Protein AF-A0A7J6QNS1-F1 (afdb_monomer)

Solvent-accessible surface area (backbone atoms only — not comparable to full-atom values): 8646 Å² total; per-residue (Å²): 135,85,79,83,76,82,76,77,82,79,74,72,77,72,75,68,75,46,38,20,43,56,52,24,76,70,14,63,60,43,87,74,31,43,66,45,98,86,48,31,17,48,45,31,27,50,48,92,97,47,56,33,16,43,90,42,46,86,84,68,82,49,43,83,90,83,37,53,69,37,52,36,84,52,71,76,81,82,52,68,71,51,59,48,41,20,44,42,44,21,36,58,53,21,67,74,32,68,62,24,58,74,38,96,79,52,34,40,48,39,73,92,39,91,76,36,26,21,43,51,35,28,36,30,92,88,71,48,78,39,27,51,96,66,42,88,85,55,59,63,47,70,32,56,23,68,75,130

pLDDT: mean 73.84, std 16.98, range [36.94, 94.38]

Foldseek 3Di:
DDDPPPPPPPPPPPPVCFQLNVLLVQAAQRPGWDQDPVQFIAQWFDDPPHIYGPPRDPPPSRDPVPTDTHGRPDHDPPPCPQQVQLQVVQQVVLVVAPQQVPDPPHWGWPVVDVQIFIQQWFQDPVRDIHGPPRDPPRDHHTHGSDDD

Structure (mmCIF, N/CA/C/O backbone):
data_AF-A0A7J6QNS1-F1
#
_entry.id   AF-A0A7J6QNS1-F1
#
loop_
_atom_site.group_PDB
_atom_site.id
_atom_site.type_symbol
_atom_site.label_atom_id
_atom_site.label_alt_id
_atom_site.label_comp_id
_atom_site.label_asym_id
_atom_site.label_entity_id
_atom_site.label_seq_id
_atom_site.pdbx_PDB_ins_code
_atom_site.Cartn_x
_atom_site.Cartn_y
_atom_site.Cartn_z
_atom_site.occupancy
_atom_site.B_iso_or_equiv
_atom_site.auth_seq_id
_atom_site.auth_comp_id
_atom_site.auth_asym_id
_atom_site.auth_atom_id
_atom_site.pdbx_PDB_model_num
ATOM 1 N N . MET A 1 1 ? 8.627 -60.075 -26.656 1.00 36.94 1 MET A N 1
ATOM 2 C CA . MET A 1 1 ? 9.282 -58.859 -27.182 1.00 36.94 1 MET A CA 1
ATOM 3 C C . MET A 1 1 ? 8.921 -57.714 -26.258 1.00 36.94 1 MET A C 1
ATOM 5 O O . MET A 1 1 ? 7.759 -57.348 -26.180 1.00 36.94 1 MET A O 1
ATOM 9 N N . ILE A 1 2 ? 9.897 -57.271 -25.4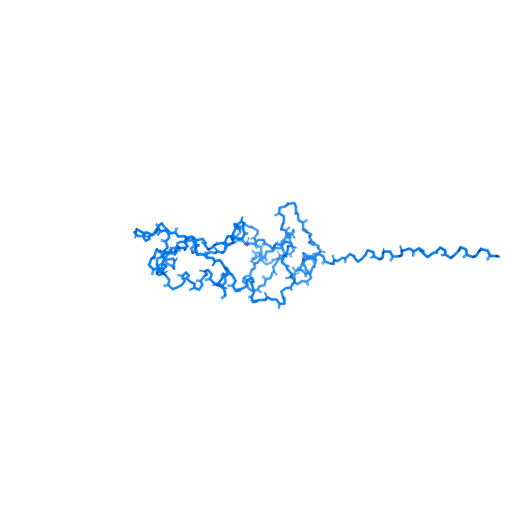70 1.00 42.84 2 ILE A N 1
ATOM 10 C CA . ILE A 1 2 ? 9.776 -56.186 -24.494 1.00 42.84 2 ILE A CA 1
ATOM 11 C C . ILE A 1 2 ? 9.974 -54.889 -25.278 1.00 42.84 2 ILE A C 1
ATOM 13 O O . ILE A 1 2 ? 11.096 -54.591 -25.678 1.00 42.84 2 ILE A O 1
ATOM 17 N N . HIS A 1 3 ? 8.900 -54.147 -25.541 1.00 37.28 3 HIS A N 1
ATOM 18 C CA . HIS A 1 3 ? 9.029 -52.769 -26.002 1.00 37.28 3 HIS A CA 1
ATOM 19 C C . HIS A 1 3 ? 9.011 -51.854 -24.782 1.00 37.28 3 HIS A C 1
ATOM 21 O O . HIS A 1 3 ? 7.963 -51.477 -24.268 1.00 37.28 3 HIS A O 1
ATOM 27 N N . LEU A 1 4 ? 10.221 -51.534 -24.321 1.00 49.19 4 LEU A N 1
ATOM 28 C CA . LEU A 1 4 ? 10.520 -50.334 -23.553 1.00 49.19 4 LEU A CA 1
ATOM 29 C C . LEU A 1 4 ? 10.097 -49.121 -24.390 1.00 49.19 4 LEU A C 1
ATOM 31 O O . LEU A 1 4 ? 10.844 -48.679 -25.260 1.00 49.19 4 LEU A O 1
ATOM 35 N N . VAL A 1 5 ? 8.900 -48.589 -24.151 1.00 49.72 5 VAL A N 1
ATOM 36 C CA . VAL A 1 5 ? 8.568 -47.233 -24.592 1.00 49.72 5 VAL A CA 1
ATOM 37 C C . VAL A 1 5 ? 8.882 -46.319 -23.421 1.00 49.72 5 VAL A C 1
ATOM 39 O O . VAL A 1 5 ? 8.094 -46.143 -22.496 1.00 49.72 5 VAL A O 1
ATOM 42 N N . SER A 1 6 ? 10.111 -45.817 -23.451 1.00 53.59 6 SER A N 1
ATOM 43 C CA . SER A 1 6 ? 10.585 -44.723 -22.618 1.00 53.59 6 SER A CA 1
ATOM 44 C C . SER A 1 6 ? 9.762 -43.483 -22.970 1.00 53.59 6 SER A C 1
ATOM 46 O O . SER A 1 6 ? 10.022 -42.829 -23.979 1.00 53.59 6 SER A O 1
ATOM 48 N N . VAL A 1 7 ? 8.716 -43.192 -22.196 1.00 53.81 7 VAL A N 1
ATOM 49 C CA . VAL A 1 7 ? 8.009 -41.914 -22.305 1.00 53.81 7 VAL A CA 1
ATOM 50 C C . VAL A 1 7 ? 8.729 -40.949 -21.382 1.00 53.81 7 VAL A C 1
ATOM 52 O O . VAL A 1 7 ? 8.493 -40.896 -20.178 1.00 53.81 7 VAL A O 1
ATOM 55 N N . VAL A 1 8 ? 9.685 -40.246 -21.981 1.00 50.38 8 VAL A N 1
ATOM 56 C CA . VAL A 1 8 ? 10.338 -39.064 -21.429 1.00 50.38 8 VAL A CA 1
ATOM 57 C C . VAL A 1 8 ? 9.244 -38.132 -20.916 1.00 50.38 8 VAL A C 1
ATOM 59 O O . VAL A 1 8 ? 8.424 -37.646 -21.695 1.00 50.38 8 VAL A O 1
ATOM 62 N N . ALA A 1 9 ? 9.212 -37.911 -19.603 1.00 49.00 9 ALA A N 1
ATOM 63 C CA . ALA A 1 9 ? 8.410 -36.860 -19.008 1.00 49.00 9 ALA A CA 1
ATOM 64 C C . ALA A 1 9 ? 8.948 -35.523 -19.532 1.00 49.00 9 ALA A C 1
ATOM 66 O O . ALA A 1 9 ? 9.938 -34.996 -19.026 1.00 49.00 9 ALA A O 1
ATOM 67 N N . TYR A 1 10 ? 8.325 -35.000 -20.588 1.00 44.53 10 TYR A N 1
ATOM 68 C CA . TYR A 1 10 ? 8.462 -33.606 -20.983 1.00 44.53 10 TYR A CA 1
ATOM 69 C C . TYR A 1 10 ? 7.780 -32.773 -19.897 1.00 44.53 10 TYR A C 1
ATOM 71 O O . TYR A 1 10 ? 6.616 -32.397 -20.009 1.00 44.53 10 TYR A O 1
ATOM 79 N N . LEU A 1 11 ? 8.506 -32.518 -18.810 1.00 45.34 11 LEU A N 1
ATOM 80 C CA . LEU A 1 11 ? 8.232 -31.362 -17.976 1.00 45.34 11 LEU A CA 1
ATOM 81 C C . LEU A 1 11 ? 8.584 -30.156 -18.844 1.00 45.34 11 LEU A C 1
ATOM 83 O O . LEU A 1 11 ? 9.734 -29.724 -18.898 1.00 45.34 11 LEU A O 1
ATOM 87 N N . ALA A 1 12 ? 7.602 -29.666 -19.601 1.00 44.59 12 ALA A N 1
ATOM 88 C CA . ALA A 1 12 ? 7.641 -28.296 -20.061 1.00 44.59 12 ALA A CA 1
ATOM 89 C C . ALA A 1 12 ? 7.766 -27.459 -18.787 1.00 44.59 12 ALA A C 1
ATOM 91 O O . ALA A 1 12 ? 6.836 -27.398 -17.985 1.00 44.59 12 ALA A O 1
ATOM 92 N N . ALA A 1 13 ? 8.953 -26.903 -18.556 1.00 41.41 13 ALA A N 1
ATOM 93 C CA . ALA A 1 13 ? 9.098 -25.780 -17.660 1.00 41.41 13 ALA A CA 1
ATOM 94 C C . ALA A 1 13 ? 8.262 -24.669 -18.292 1.00 41.41 13 ALA A C 1
ATOM 96 O O . ALA A 1 13 ? 8.722 -23.955 -19.181 1.00 41.41 13 ALA A O 1
ATOM 97 N N . PHE A 1 14 ? 6.989 -24.598 -17.911 1.00 43.47 14 PHE A N 1
ATOM 98 C CA . PHE A 1 14 ? 6.253 -23.361 -18.010 1.00 43.47 14 PHE A CA 1
ATOM 99 C C . PHE A 1 14 ? 7.062 -22.418 -17.128 1.00 43.47 14 PHE A C 1
ATOM 101 O O . PHE A 1 14 ? 7.047 -22.539 -15.905 1.00 43.47 14 PHE A O 1
ATOM 108 N N . ALA A 1 15 ? 7.890 -21.579 -17.747 1.00 43.94 15 ALA A N 1
ATOM 109 C CA . ALA A 1 15 ? 8.290 -20.348 -17.105 1.00 43.94 15 ALA A CA 1
ATOM 110 C C . ALA A 1 15 ? 6.964 -19.626 -16.882 1.00 43.94 15 ALA A C 1
ATOM 112 O O . ALA A 1 15 ? 6.419 -19.027 -17.808 1.00 43.94 15 ALA A O 1
ATOM 113 N N . GLU A 1 16 ? 6.350 -19.853 -15.722 1.00 49.31 16 GLU A N 1
ATOM 114 C CA . GLU A 1 16 ? 5.210 -19.065 -15.303 1.00 49.31 16 GLU A CA 1
ATOM 115 C C . GLU A 1 16 ? 5.746 -17.646 -15.308 1.00 49.31 16 GLU A C 1
ATOM 117 O O . GLU A 1 16 ? 6.685 -17.349 -14.568 1.00 49.31 16 GLU A O 1
ATOM 122 N N . ALA A 1 17 ? 5.265 -16.835 -16.256 1.00 55.59 17 ALA A N 1
ATOM 123 C CA . ALA A 1 17 ? 5.626 -15.433 -16.316 1.00 55.59 17 ALA A CA 1
ATOM 124 C C . ALA A 1 17 ? 5.402 -14.900 -14.907 1.00 55.59 17 ALA A C 1
ATOM 126 O O . ALA A 1 17 ? 4.288 -14.989 -14.377 1.00 55.59 17 ALA A O 1
ATOM 127 N N . THR A 1 18 ? 6.486 -14.485 -14.259 1.00 68.50 18 THR A N 1
ATOM 128 C CA . THR A 1 18 ? 6.389 -14.066 -12.870 1.00 68.50 18 THR A CA 1
ATOM 129 C C . THR A 1 18 ? 5.487 -12.834 -12.837 1.00 68.50 18 THR A C 1
ATOM 131 O O . THR A 1 18 ? 5.415 -12.106 -13.833 1.00 68.50 18 THR A O 1
ATOM 134 N N . PRO A 1 19 ? 4.775 -12.552 -11.737 1.00 74.94 19 PRO A N 1
ATOM 135 C CA . PRO A 1 19 ? 3.939 -11.354 -11.669 1.00 74.94 19 PRO A CA 1
ATOM 136 C C . PRO A 1 19 ? 4.701 -10.077 -12.059 1.00 74.94 19 PRO A C 1
ATOM 138 O O . PRO A 1 19 ? 4.155 -9.210 -12.735 1.00 74.94 19 PRO A O 1
ATOM 141 N N . CYS A 1 20 ? 6.004 -10.023 -11.774 1.00 85.94 20 CYS A N 1
ATOM 142 C CA . CYS A 1 20 ? 6.896 -8.950 -12.205 1.00 85.94 20 CYS A CA 1
ATOM 143 C C . CYS A 1 20 ? 7.076 -8.852 -13.730 1.00 85.94 20 CYS A C 1
ATOM 145 O O . CYS A 1 20 ? 7.064 -7.742 -14.259 1.00 85.94 20 CYS A O 1
ATOM 147 N N . ASP A 1 21 ? 7.185 -9.973 -14.450 1.00 86.12 21 ASP A N 1
ATOM 148 C CA . ASP A 1 21 ? 7.249 -9.976 -15.921 1.00 86.12 21 ASP A CA 1
ATOM 149 C C . ASP A 1 21 ? 5.959 -9.414 -16.529 1.00 86.12 21 ASP A C 1
ATOM 151 O O . ASP A 1 21 ? 5.991 -8.631 -17.482 1.00 86.12 21 ASP A O 1
ATOM 155 N N . TYR A 1 22 ? 4.811 -9.773 -15.947 1.00 83.50 22 TYR A N 1
ATOM 156 C CA . TYR A 1 22 ? 3.526 -9.231 -16.373 1.00 83.50 22 TYR A CA 1
ATOM 157 C C . TYR A 1 22 ? 3.462 -7.718 -16.162 1.00 83.50 22 TYR A C 1
ATOM 159 O O . TYR A 1 22 ? 3.144 -6.981 -17.094 1.00 83.50 22 TYR A O 1
ATOM 167 N N . TYR A 1 23 ? 3.785 -7.236 -14.963 1.00 83.38 23 TYR A N 1
ATOM 168 C CA . TYR A 1 23 ? 3.733 -5.806 -14.665 1.00 83.38 23 TYR A CA 1
ATOM 169 C C . TYR A 1 23 ? 4.745 -5.000 -15.482 1.00 83.38 23 TYR A C 1
ATOM 171 O O . TYR A 1 23 ? 4.433 -3.893 -15.913 1.00 83.38 23 TYR A O 1
ATOM 179 N N . CYS A 1 24 ? 5.905 -5.583 -15.786 1.00 88.12 24 CYS A N 1
ATOM 180 C CA . CYS A 1 24 ? 6.876 -4.993 -16.698 1.00 88.12 24 CYS A CA 1
ATOM 181 C C . CYS A 1 24 ? 6.282 -4.779 -18.095 1.00 88.12 24 CYS A C 1
ATOM 183 O O . CYS A 1 24 ? 6.446 -3.713 -18.671 1.00 88.12 24 CYS A O 1
ATOM 185 N N . SER A 1 25 ? 5.491 -5.726 -18.611 1.00 85.44 25 SER A N 1
ATOM 186 C CA . SER A 1 25 ? 4.830 -5.563 -19.917 1.00 85.44 25 SER A CA 1
ATOM 187 C C . SER A 1 25 ? 3.807 -4.418 -19.976 1.00 85.44 25 SER A C 1
ATOM 189 O O . SER A 1 25 ? 3.441 -3.982 -21.068 1.00 85.44 25 SER A O 1
ATOM 191 N N . LEU A 1 26 ? 3.340 -3.936 -18.817 1.00 82.50 26 LEU A N 1
ATOM 192 C CA . LEU A 1 26 ? 2.412 -2.810 -18.701 1.00 82.50 26 LEU A CA 1
ATOM 193 C C . LEU A 1 26 ? 3.118 -1.469 -18.486 1.00 82.50 26 LEU A C 1
ATOM 195 O O . LEU A 1 26 ? 2.527 -0.427 -18.764 1.00 82.50 26 LEU A O 1
ATOM 199 N N . ALA A 1 27 ? 4.343 -1.489 -17.964 1.00 84.56 27 ALA A N 1
ATOM 200 C CA . ALA A 1 27 ? 5.105 -0.292 -17.659 1.00 84.56 27 ALA A CA 1
ATOM 201 C C . ALA A 1 27 ? 5.888 0.174 -18.892 1.00 84.56 27 ALA A C 1
ATOM 203 O O . ALA A 1 27 ? 6.661 -0.578 -19.492 1.00 84.56 27 ALA A O 1
ATOM 204 N N . GLU A 1 28 ? 5.705 1.438 -19.268 1.00 83.38 28 GLU A N 1
ATOM 205 C CA . GLU A 1 28 ? 6.459 2.036 -20.367 1.00 83.38 28 GLU A CA 1
ATOM 206 C C . GLU A 1 28 ? 7.965 2.025 -20.057 1.00 83.38 28 GLU A C 1
ATOM 208 O O . GLU A 1 28 ? 8.387 2.313 -18.939 1.00 83.38 28 GLU A O 1
ATOM 213 N N . GLY A 1 29 ? 8.782 1.644 -21.043 1.00 85.12 29 GLY A N 1
ATOM 214 C CA . GLY A 1 29 ? 10.239 1.594 -20.893 1.00 85.12 29 GLY A CA 1
ATOM 215 C C . GLY A 1 29 ? 10.778 0.409 -20.082 1.00 85.12 29 GLY A C 1
ATOM 216 O O . GLY A 1 29 ? 11.988 0.337 -19.872 1.00 85.12 29 GLY A O 1
ATOM 217 N N . CYS A 1 30 ? 9.935 -0.532 -19.643 1.00 88.62 30 CYS A N 1
ATOM 218 C CA . CYS A 1 30 ? 10.409 -1.710 -18.920 1.00 88.62 30 CYS A CA 1
ATOM 219 C C . CYS A 1 30 ? 10.998 -2.774 -19.855 1.00 88.62 30 CYS A C 1
ATOM 221 O O . CYS A 1 30 ? 10.295 -3.376 -20.665 1.00 88.62 30 CYS A O 1
ATOM 223 N N . GLU A 1 31 ? 12.304 -3.028 -19.724 1.00 86.31 31 GLU A N 1
ATOM 224 C CA . GLU A 1 31 ? 13.000 -4.082 -20.476 1.00 86.31 31 GLU A CA 1
ATOM 225 C C . GLU A 1 31 ? 12.944 -5.436 -19.760 1.00 86.31 31 GLU A C 1
ATOM 227 O O . GLU A 1 31 ? 12.799 -6.481 -20.395 1.00 86.31 31 GLU A O 1
ATOM 232 N N . SER A 1 32 ? 13.080 -5.426 -18.431 1.00 88.12 32 SER A N 1
ATOM 233 C CA . SER A 1 32 ? 12.912 -6.613 -17.594 1.00 88.12 32 SER A CA 1
ATOM 234 C C . SER A 1 32 ? 12.644 -6.234 -16.139 1.00 88.12 32 SER A C 1
ATOM 236 O O . SER A 1 32 ? 13.224 -5.282 -15.607 1.00 88.12 32 SER A O 1
ATOM 238 N N . SER A 1 33 ? 11.809 -7.030 -15.476 1.00 88.81 33 SER A N 1
ATOM 239 C CA . SER A 1 33 ? 11.611 -6.986 -14.031 1.00 88.81 33 SER A CA 1
ATOM 240 C C . SER A 1 33 ? 11.558 -8.408 -13.493 1.00 88.81 33 SER A C 1
ATOM 242 O O . SER A 1 33 ? 11.147 -9.331 -14.183 1.00 88.81 33 SER A O 1
ATOM 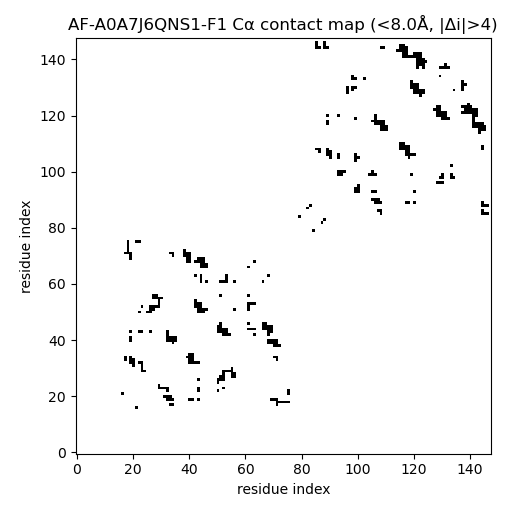244 N N . HIS A 1 34 ? 12.001 -8.596 -12.260 1.00 87.06 34 HIS A N 1
ATOM 245 C CA . HIS A 1 34 ? 12.014 -9.889 -11.592 1.00 87.06 34 HIS A CA 1
ATOM 246 C C . HIS A 1 34 ? 11.793 -9.683 -10.103 1.00 87.06 34 HIS A C 1
ATOM 248 O O . HIS A 1 34 ? 12.024 -8.595 -9.571 1.00 87.06 34 HIS A O 1
ATOM 254 N N . CYS A 1 35 ? 11.376 -10.744 -9.423 1.00 85.06 35 CYS A N 1
ATOM 255 C CA . CYS A 1 35 ? 11.260 -10.703 -7.981 1.00 85.06 35 CYS A CA 1
ATOM 256 C C . CYS A 1 35 ? 12.636 -10.680 -7.317 1.00 85.06 35 CYS A C 1
ATOM 258 O O . CYS A 1 35 ? 13.455 -11.565 -7.576 1.00 85.06 35 CYS A O 1
ATOM 260 N N . ASN A 1 36 ? 12.884 -9.702 -6.450 1.00 79.56 36 ASN A N 1
ATOM 261 C CA . ASN A 1 36 ? 14.103 -9.657 -5.651 1.00 79.56 36 ASN A CA 1
ATOM 262 C C . ASN A 1 36 ? 13.933 -10.358 -4.289 1.00 79.56 36 ASN A C 1
ATOM 264 O O . ASN A 1 36 ? 12.846 -10.791 -3.909 1.00 79.56 36 ASN A O 1
ATOM 268 N N . GLU A 1 37 ? 15.027 -10.446 -3.530 1.00 74.00 37 GLU A N 1
ATOM 269 C CA . GLU A 1 37 ? 15.065 -11.100 -2.211 1.00 74.00 37 GLU A CA 1
ATOM 270 C C . GLU A 1 37 ? 14.136 -10.450 -1.170 1.00 74.00 37 GLU A C 1
ATOM 272 O O . GLU A 1 37 ? 13.740 -11.106 -0.209 1.00 74.00 37 GLU A O 1
ATOM 277 N N . ASN A 1 38 ? 13.749 -9.185 -1.374 1.00 70.62 38 ASN A N 1
ATOM 278 C CA . ASN A 1 38 ? 12.814 -8.461 -0.511 1.00 70.62 38 ASN A CA 1
ATOM 279 C C . ASN A 1 38 ? 11.344 -8.709 -0.888 1.00 70.62 38 ASN A C 1
ATOM 281 O O . ASN A 1 38 ? 10.452 -8.111 -0.289 1.00 70.62 38 ASN A O 1
ATOM 285 N N . GLY A 1 39 ? 11.076 -9.563 -1.880 1.00 75.81 39 GLY A N 1
ATOM 286 C CA . GLY A 1 39 ? 9.721 -9.863 -2.332 1.00 75.81 39 GLY A CA 1
ATOM 287 C C . GLY A 1 39 ? 9.091 -8.752 -3.169 1.00 75.81 39 GLY A C 1
ATOM 288 O O . GLY A 1 39 ? 7.868 -8.734 -3.311 1.00 75.81 39 GLY A O 1
ATOM 289 N N . VAL A 1 40 ? 9.896 -7.851 -3.746 1.00 81.12 40 VAL A N 1
ATOM 290 C CA . VAL A 1 40 ? 9.412 -6.782 -4.632 1.00 81.12 40 VAL A CA 1
ATOM 291 C C . VAL A 1 40 ? 9.947 -6.932 -6.054 1.00 81.12 40 VAL A C 1
ATOM 293 O O . VAL A 1 40 ? 11.050 -7.438 -6.276 1.00 81.12 40 VAL A O 1
ATOM 296 N N . CYS A 1 41 ? 9.158 -6.492 -7.026 1.00 88.44 41 CYS A N 1
ATOM 297 C CA . CYS A 1 41 ? 9.526 -6.482 -8.427 1.00 88.44 41 CYS A CA 1
ATOM 298 C C . CYS A 1 41 ? 10.549 -5.381 -8.701 1.00 88.44 41 CYS A C 1
ATOM 300 O O . CYS A 1 41 ? 10.324 -4.206 -8.416 1.00 88.44 41 CYS A O 1
ATOM 302 N N . PHE A 1 42 ? 11.688 -5.772 -9.264 1.00 89.81 42 PHE A N 1
ATOM 303 C CA . PHE A 1 42 ? 12.776 -4.864 -9.598 1.00 89.81 42 PHE A CA 1
ATOM 304 C C . PHE A 1 42 ? 12.295 -3.708 -10.488 1.00 89.81 42 PHE A C 1
ATOM 306 O O . PHE A 1 42 ? 11.765 -3.941 -11.576 1.00 89.81 42 PHE A O 1
ATOM 313 N N . GLY A 1 43 ? 12.504 -2.475 -10.022 1.00 87.69 43 GLY A N 1
ATOM 314 C CA . GLY A 1 43 ? 12.258 -1.255 -10.786 1.00 87.69 43 GLY A CA 1
ATOM 315 C C . GLY A 1 43 ? 10.790 -0.888 -10.997 1.00 87.69 43 GLY A C 1
ATOM 316 O O . GLY A 1 43 ? 10.536 0.114 -11.645 1.00 87.69 43 GLY A O 1
ATOM 317 N N . LEU A 1 44 ? 9.821 -1.659 -10.491 1.00 87.88 44 LEU A N 1
ATOM 318 C CA . LEU A 1 44 ? 8.397 -1.389 -10.712 1.00 87.88 44 LEU A CA 1
ATOM 319 C C . LEU A 1 44 ? 7.755 -0.724 -9.501 1.00 87.88 44 LEU A C 1
ATOM 321 O O . LEU A 1 44 ? 7.833 -1.244 -8.385 1.00 87.88 44 LEU A O 1
ATOM 325 N N . TYR A 1 45 ? 7.052 0.377 -9.751 1.00 85.56 45 TYR A N 1
ATOM 326 C CA . TYR A 1 45 ? 6.424 1.190 -8.716 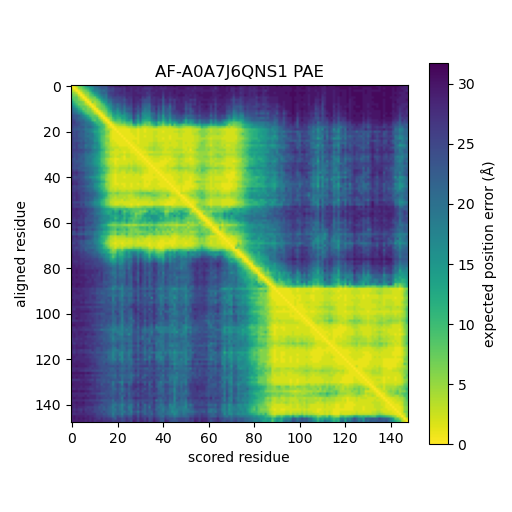1.00 85.56 45 TYR A CA 1
ATOM 327 C C . TYR A 1 45 ? 4.980 1.540 -9.062 1.00 85.56 45 TYR A C 1
ATOM 329 O O . TYR A 1 45 ? 4.621 1.730 -10.225 1.00 85.56 45 TYR A O 1
ATOM 337 N N . HIS A 1 46 ? 4.146 1.641 -8.033 1.00 81.44 46 HIS A N 1
ATOM 338 C CA . HIS A 1 46 ? 2.775 2.112 -8.145 1.00 81.44 46 HIS A CA 1
ATOM 339 C C . HIS A 1 46 ? 2.754 3.633 -8.291 1.00 81.44 46 HIS A C 1
ATOM 341 O O . HIS A 1 46 ? 3.195 4.349 -7.392 1.00 81.44 46 HIS A O 1
ATOM 347 N N . VAL A 1 47 ? 2.179 4.120 -9.391 1.00 76.75 47 VAL A N 1
ATOM 348 C CA . VAL A 1 47 ? 1.913 5.544 -9.623 1.00 76.75 47 VAL A CA 1
ATOM 349 C C . VAL A 1 47 ? 0.442 5.718 -9.980 1.00 76.75 47 VAL A C 1
ATOM 351 O O . VAL A 1 47 ? -0.032 5.232 -11.006 1.00 76.75 47 VAL A O 1
ATOM 354 N N . ASN A 1 48 ? -0.316 6.399 -9.120 1.00 72.88 48 ASN A N 1
ATOM 355 C CA 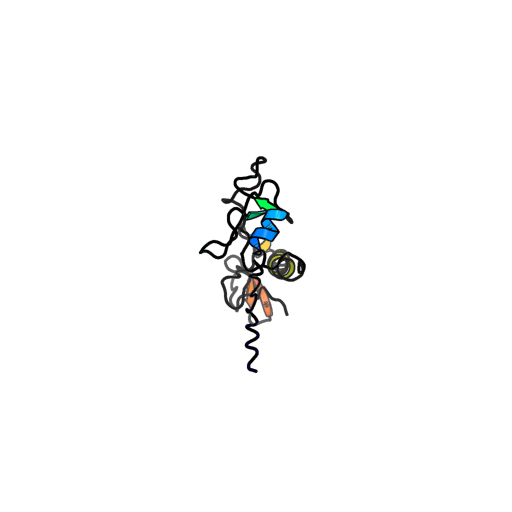. ASN A 1 48 ? -1.773 6.506 -9.248 1.00 72.88 48 ASN A CA 1
ATOM 356 C C . ASN A 1 48 ? -2.437 5.119 -9.427 1.00 72.88 48 ASN A C 1
ATOM 358 O O . ASN A 1 48 ? -2.276 4.238 -8.587 1.00 72.88 48 ASN A O 1
ATOM 362 N N . ALA A 1 49 ? -3.178 4.922 -10.523 1.00 69.25 49 ALA A N 1
ATOM 363 C CA . ALA A 1 49 ? -3.826 3.660 -10.890 1.00 69.25 49 ALA A CA 1
ATOM 364 C C . ALA A 1 49 ? -3.003 2.817 -11.886 1.00 69.25 49 ALA A C 1
ATOM 366 O O . ALA A 1 49 ? -3.522 1.862 -12.466 1.00 69.25 49 ALA A O 1
ATOM 367 N N . THR A 1 50 ? -1.745 3.184 -12.127 1.00 77.12 50 THR A N 1
ATOM 368 C CA . THR A 1 50 ? -0.851 2.542 -13.095 1.00 77.12 50 THR A CA 1
ATOM 369 C C . THR A 1 50 ? 0.454 2.107 -12.434 1.00 77.12 50 THR A C 1
ATOM 371 O O . THR A 1 50 ? 0.678 2.304 -11.238 1.00 77.12 50 THR A O 1
ATOM 374 N N . ILE A 1 51 ? 1.319 1.481 -13.226 1.00 83.44 51 ILE A N 1
ATOM 375 C CA . ILE A 1 51 ? 2.656 1.069 -12.814 1.00 83.44 51 ILE A CA 1
ATOM 376 C C . ILE A 1 51 ? 3.649 1.771 -13.724 1.00 83.44 51 ILE A C 1
ATOM 378 O O . ILE A 1 51 ? 3.413 1.889 -14.927 1.00 83.44 51 ILE A O 1
ATOM 382 N N . CYS A 1 52 ? 4.745 2.230 -13.145 1.00 87.06 52 CYS A N 1
ATOM 383 C CA . CYS A 1 52 ? 5.870 2.785 -13.877 1.00 87.06 52 CYS A CA 1
ATOM 384 C C . CYS A 1 52 ? 7.132 1.960 -13.613 1.00 87.06 52 CYS A C 1
ATOM 386 O O . CYS A 1 52 ? 7.168 1.152 -12.677 1.00 87.06 52 CYS A O 1
ATOM 388 N N . TYR A 1 53 ? 8.150 2.153 -14.453 1.00 88.81 53 TYR A N 1
ATOM 389 C CA . TYR A 1 53 ? 9.423 1.454 -14.345 1.00 88.81 53 TYR A CA 1
ATOM 390 C C . TYR A 1 53 ? 10.615 2.413 -14.267 1.00 88.81 53 TYR A C 1
ATOM 392 O O . TYR A 1 53 ? 10.884 3.162 -15.202 1.00 88.81 53 TYR A O 1
ATOM 400 N N . GLU A 1 54 ? 11.391 2.320 -13.194 1.00 83.31 54 GLU A N 1
ATOM 401 C CA . GLU A 1 54 ? 12.704 2.950 -13.054 1.00 83.31 54 GLU A CA 1
ATOM 402 C C . GLU A 1 54 ? 13.760 1.851 -13.277 1.00 83.31 54 GLU A C 1
ATOM 404 O O . GLU A 1 54 ? 13.720 0.844 -12.561 1.00 83.31 54 GLU A O 1
ATOM 409 N N . PRO A 1 55 ? 14.681 1.935 -14.264 1.00 69.19 55 PRO A N 1
ATOM 410 C CA . PRO A 1 55 ? 15.308 3.123 -14.878 1.00 69.19 55 PRO A CA 1
ATOM 411 C C . PRO A 1 55 ? 14.765 3.594 -16.247 1.00 69.19 55 PRO A C 1
ATOM 413 O O . PRO A 1 55 ? 15.390 4.447 -16.878 1.00 69.19 55 PRO A O 1
ATOM 416 N N . GLY A 1 56 ? 13.683 3.002 -16.761 1.00 61.50 56 GLY A N 1
ATOM 417 C CA . GLY A 1 56 ? 13.175 3.282 -18.115 1.00 61.50 56 GLY A CA 1
ATOM 418 C C . GLY A 1 56 ? 12.327 4.550 -18.248 1.00 61.50 56 GLY A C 1
ATOM 419 O O . GLY A 1 56 ? 12.128 5.032 -19.365 1.00 61.50 56 GLY A O 1
ATOM 420 N N . ASP A 1 57 ? 11.836 5.095 -17.134 1.00 63.31 57 ASP A N 1
ATOM 421 C CA . ASP A 1 57 ? 11.027 6.307 -17.134 1.00 63.31 57 ASP A CA 1
ATOM 422 C C . ASP A 1 57 ? 11.869 7.556 -17.429 1.00 63.31 57 ASP A C 1
ATOM 424 O O . ASP A 1 57 ? 12.715 7.987 -16.646 1.00 63.31 57 ASP A O 1
ATOM 428 N N . VAL A 1 58 ? 11.609 8.161 -18.585 1.00 57.62 58 VAL A N 1
ATOM 429 C CA . VAL A 1 58 ? 12.237 9.419 -19.014 1.00 57.62 58 VAL A CA 1
ATOM 430 C C . VAL A 1 58 ? 11.479 10.654 -18.524 1.00 57.62 58 VAL A C 1
ATOM 432 O O . VAL A 1 58 ? 11.974 11.769 -18.703 1.00 57.62 58 VAL A O 1
ATOM 435 N N . SER A 1 59 ? 10.277 10.479 -17.961 1.00 63.69 59 SER A N 1
ATOM 436 C CA . SER A 1 59 ? 9.445 11.587 -17.479 1.00 63.69 59 SER A CA 1
ATOM 437 C C . SER A 1 59 ? 9.901 12.117 -16.116 1.00 63.69 59 SER A C 1
ATOM 439 O O . SER A 1 59 ? 9.784 13.317 -15.868 1.00 63.69 59 SER A O 1
ATOM 441 N N . GLY A 1 60 ? 10.513 11.259 -15.291 1.00 63.47 60 GLY A N 1
ATOM 442 C CA . GLY A 1 60 ? 10.969 11.589 -13.940 1.00 63.47 60 GLY A CA 1
ATOM 443 C C . GLY A 1 60 ? 9.865 11.486 -12.887 1.00 63.47 60 GLY A C 1
ATOM 444 O O . GLY A 1 60 ? 10.110 11.811 -11.728 1.00 63.47 60 GLY A O 1
ATOM 445 N N . ASP A 1 61 ? 8.673 11.035 -13.285 1.00 70.50 61 ASP A N 1
ATOM 446 C CA . ASP A 1 61 ? 7.528 10.824 -12.400 1.00 70.50 61 ASP A CA 1
ATOM 447 C C . ASP A 1 61 ? 7.563 9.426 -11.757 1.00 70.50 61 ASP A C 1
ATOM 449 O O . ASP A 1 61 ? 6.839 9.170 -10.794 1.00 70.50 61 ASP A O 1
ATOM 453 N N . CYS A 1 62 ? 8.409 8.521 -12.264 1.00 73.62 62 CYS A N 1
ATOM 454 C CA . CYS A 1 62 ? 8.682 7.228 -11.653 1.00 73.62 62 CYS A CA 1
ATOM 455 C C . CYS A 1 62 ? 9.919 7.287 -10.753 1.00 73.62 62 CYS A C 1
ATOM 457 O O . CYS A 1 62 ? 11.040 7.054 -11.202 1.00 73.62 62 CYS A O 1
ATOM 459 N N . ASP A 1 63 ? 9.703 7.605 -9.478 1.00 70.81 63 ASP A N 1
ATOM 460 C CA . ASP A 1 63 ? 10.771 7.745 -8.491 1.00 70.81 63 ASP A CA 1
ATOM 461 C C . ASP A 1 63 ? 10.620 6.744 -7.338 1.00 70.81 63 ASP A C 1
ATOM 463 O O . ASP A 1 63 ? 9.682 6.794 -6.536 1.00 70.81 63 ASP A O 1
ATOM 467 N N . SER A 1 64 ? 11.605 5.861 -7.215 1.00 65.12 64 SER A N 1
ATOM 468 C CA . SER A 1 64 ? 11.722 4.868 -6.147 1.00 65.12 64 SER A CA 1
ATOM 469 C C . SER A 1 64 ? 11.785 5.439 -4.730 1.00 65.12 64 SER A C 1
ATOM 471 O O . SER A 1 64 ? 11.570 4.691 -3.772 1.00 65.12 64 SER A O 1
ATOM 473 N N . THR A 1 65 ? 12.080 6.733 -4.557 1.00 67.81 65 THR A N 1
ATOM 474 C CA . THR A 1 65 ? 12.157 7.358 -3.226 1.00 67.81 65 THR A CA 1
ATOM 475 C C . THR A 1 65 ? 10.808 7.833 -2.694 1.00 67.81 65 THR A C 1
ATOM 477 O O . THR A 1 65 ? 10.651 7.987 -1.480 1.00 67.81 65 THR A O 1
ATOM 480 N N . SER A 1 66 ? 9.832 8.031 -3.579 1.00 73.62 66 SER A N 1
ATOM 481 C CA . SER A 1 66 ? 8.502 8.545 -3.243 1.00 73.62 66 SER A CA 1
ATOM 482 C C . SER A 1 66 ? 7.367 7.570 -3.563 1.00 73.62 66 SER A C 1
ATOM 484 O O . SER A 1 66 ? 6.268 7.728 -3.027 1.00 73.62 66 SER A O 1
ATOM 486 N N . LEU A 1 67 ? 7.620 6.542 -4.380 1.00 75.25 67 LEU A N 1
ATOM 487 C CA . LEU A 1 67 ? 6.611 5.578 -4.812 1.00 75.25 67 LEU A CA 1
ATOM 488 C C . LEU A 1 67 ? 6.738 4.210 -4.130 1.00 75.25 67 LEU A C 1
ATOM 490 O O . LEU A 1 67 ? 7.816 3.753 -3.752 1.00 75.25 67 LEU A O 1
ATOM 494 N N . ASN A 1 68 ? 5.603 3.518 -4.016 1.00 79.00 68 ASN A N 1
ATOM 495 C CA . ASN A 1 68 ? 5.541 2.182 -3.426 1.00 79.00 68 ASN A CA 1
ATOM 496 C C . ASN A 1 68 ? 5.937 1.111 -4.456 1.00 79.00 68 ASN A C 1
ATOM 498 O O . ASN A 1 68 ? 5.380 1.115 -5.556 1.00 79.00 68 ASN A O 1
ATOM 502 N N . PRO A 1 69 ? 6.839 0.170 -4.128 1.00 82.19 69 PRO A N 1
ATOM 503 C CA . PRO A 1 69 ? 7.249 -0.883 -5.051 1.00 82.19 69 PRO A CA 1
ATOM 504 C C . PRO A 1 69 ? 6.150 -1.938 -5.250 1.00 82.19 69 PRO A C 1
ATOM 506 O O . PRO A 1 69 ? 5.374 -2.220 -4.336 1.00 82.19 69 PRO A O 1
ATOM 509 N N . VAL A 1 70 ? 6.115 -2.557 -6.430 1.00 82.38 70 VAL A N 1
ATOM 510 C CA . VAL A 1 70 ? 5.198 -3.666 -6.753 1.00 82.38 70 VAL A CA 1
ATOM 511 C C . VAL A 1 70 ? 5.669 -4.959 -6.075 1.00 82.38 70 VAL A C 1
ATOM 513 O O . VAL A 1 70 ? 6.852 -5.285 -6.129 1.00 82.38 70 VAL A O 1
ATOM 516 N N . ILE A 1 71 ? 4.770 -5.728 -5.454 1.00 83.50 71 ILE A N 1
ATOM 517 C CA . ILE A 1 71 ? 5.103 -6.976 -4.739 1.00 83.50 71 ILE A CA 1
ATOM 518 C C . ILE A 1 71 ? 5.002 -8.188 -5.677 1.00 83.50 71 ILE A C 1
ATOM 520 O O . ILE A 1 71 ? 4.081 -8.305 -6.482 1.00 83.50 71 ILE A O 1
ATOM 524 N N . CYS A 1 72 ? 5.924 -9.147 -5.556 1.00 77.75 72 CYS A N 1
ATOM 525 C CA . CYS A 1 72 ? 5.999 -10.299 -6.467 1.00 77.75 72 CYS A CA 1
ATOM 526 C C . CYS A 1 72 ? 4.845 -11.300 -6.359 1.00 77.75 72 CYS A C 1
ATOM 528 O O . CYS A 1 72 ? 4.705 -12.153 -7.228 1.00 77.75 72 CYS A O 1
ATOM 530 N N . GLY A 1 73 ? 4.103 -11.276 -5.250 1.00 62.81 73 GLY A N 1
ATOM 531 C CA . GLY A 1 73 ? 3.034 -12.230 -4.949 1.00 62.81 73 GLY A CA 1
ATOM 532 C C . GLY A 1 73 ? 1.652 -11.777 -5.408 1.00 62.81 73 GLY A C 1
ATOM 533 O O . GLY A 1 73 ? 0.706 -12.557 -5.305 1.00 62.81 73 GLY A O 1
ATOM 534 N N . ASP A 1 74 ? 1.531 -10.547 -5.911 1.00 54.03 74 ASP A N 1
ATOM 535 C CA . ASP A 1 74 ? 0.245 -10.007 -6.327 1.00 54.03 74 ASP A CA 1
ATOM 536 C C . ASP A 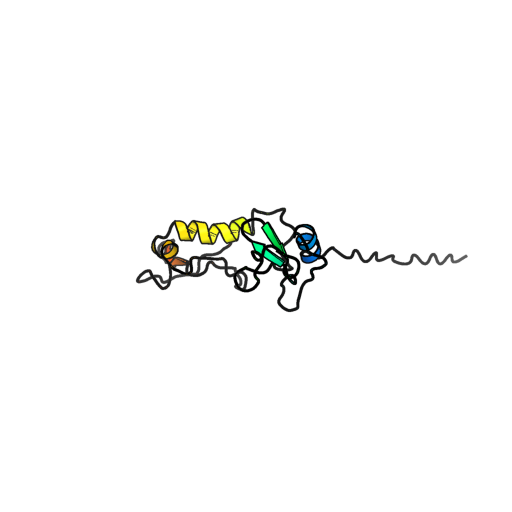1 74 ? -0.080 -10.466 -7.749 1.00 54.03 74 ASP A C 1
ATOM 538 O O . ASP A 1 74 ? 0.644 -10.107 -8.682 1.00 54.03 74 ASP A O 1
ATOM 542 N N . PRO A 1 75 ? -1.152 -11.255 -7.962 1.00 50.19 75 PRO A N 1
ATOM 543 C CA . PRO A 1 75 ? -1.526 -11.688 -9.298 1.00 50.19 75 PRO A CA 1
ATOM 544 C C . PRO A 1 75 ? -1.805 -10.478 -10.200 1.00 50.19 75 PRO A C 1
ATOM 546 O O . PRO A 1 75 ? -2.305 -9.461 -9.709 1.00 50.19 75 PRO A O 1
ATOM 549 N N . PRO A 1 76 ? -1.547 -10.595 -11.520 1.00 45.91 76 PRO A N 1
ATOM 550 C CA . PRO A 1 76 ? -1.884 -9.562 -12.487 1.00 45.91 76 PRO A CA 1
ATOM 551 C C . PRO A 1 76 ? -3.340 -9.160 -12.301 1.00 45.91 76 PRO A C 1
ATOM 553 O O . PRO A 1 76 ? -4.231 -10.010 -12.359 1.00 45.91 76 PRO A O 1
ATOM 556 N N . VAL A 1 77 ? -3.548 -7.876 -12.023 1.00 46.62 77 VAL A N 1
ATOM 557 C CA . VAL A 1 77 ? -4.802 -7.268 -11.572 1.00 46.62 77 VAL A CA 1
ATOM 558 C C . VAL A 1 77 ? -5.999 -7.706 -12.428 1.00 46.62 77 VAL A C 1
ATOM 560 O O . VAL A 1 77 ? -6.390 -7.066 -13.396 1.00 46.62 77 VAL A O 1
ATOM 563 N N . THR A 1 78 ? -6.604 -8.827 -12.054 1.00 38.94 78 THR A N 1
ATOM 564 C CA . THR A 1 78 ? -7.985 -9.200 -12.390 1.00 38.94 78 THR A CA 1
ATOM 565 C C . THR A 1 78 ? -8.870 -9.143 -11.148 1.00 38.94 78 THR A C 1
ATOM 567 O O . THR A 1 78 ? -10.089 -9.236 -11.246 1.00 38.94 78 THR A O 1
ATOM 570 N N . THR A 1 79 ? -8.276 -8.849 -9.991 1.00 39.59 79 THR A N 1
ATOM 571 C CA . THR A 1 79 ? -8.967 -8.440 -8.771 1.00 39.59 79 THR A CA 1
ATOM 572 C C . THR A 1 79 ? -8.403 -7.113 -8.266 1.00 39.59 79 THR A C 1
ATOM 574 O O . THR A 1 79 ? -7.837 -6.998 -7.181 1.00 39.59 79 THR A O 1
ATOM 577 N N . THR A 1 80 ? -8.730 -6.051 -9.003 1.00 41.00 80 THR A N 1
ATOM 578 C CA . THR A 1 80 ? -8.942 -4.695 -8.457 1.00 41.00 80 THR A CA 1
ATOM 579 C C . THR A 1 80 ? -9.905 -4.683 -7.255 1.00 41.00 80 THR A C 1
ATOM 581 O O . THR A 1 80 ? -10.104 -3.658 -6.634 1.00 41.00 80 THR A O 1
ATOM 584 N N . ALA A 1 81 ? -10.507 -5.812 -6.877 1.00 43.38 81 ALA A N 1
ATOM 585 C CA . ALA A 1 81 ? -11.390 -5.944 -5.727 1.00 43.38 81 ALA A CA 1
ATOM 586 C C . ALA A 1 81 ? -10.710 -6.463 -4.445 1.00 43.38 81 ALA A C 1
ATOM 588 O O . ALA A 1 81 ? -11.409 -6.726 -3.480 1.00 43.38 81 ALA A O 1
ATOM 589 N N . SER A 1 82 ? -9.387 -6.675 -4.394 1.00 38.75 82 SER A N 1
ATOM 590 C CA . SER A 1 82 ? -8.732 -7.101 -3.135 1.00 38.75 82 SER A CA 1
ATOM 591 C C . SER A 1 82 ? -7.544 -6.235 -2.754 1.00 38.75 82 SER A C 1
ATOM 593 O O . SER A 1 82 ? -7.432 -5.873 -1.592 1.00 38.75 82 SER A O 1
ATOM 595 N N . PHE A 1 83 ? -6.725 -5.795 -3.712 1.00 41.03 83 PHE A N 1
ATOM 596 C CA . PHE A 1 83 ? -5.688 -4.801 -3.422 1.00 41.03 83 PHE A CA 1
ATOM 597 C C . PHE A 1 83 ? -6.262 -3.386 -3.390 1.00 41.03 83 PHE A C 1
ATOM 599 O O . PHE A 1 83 ? -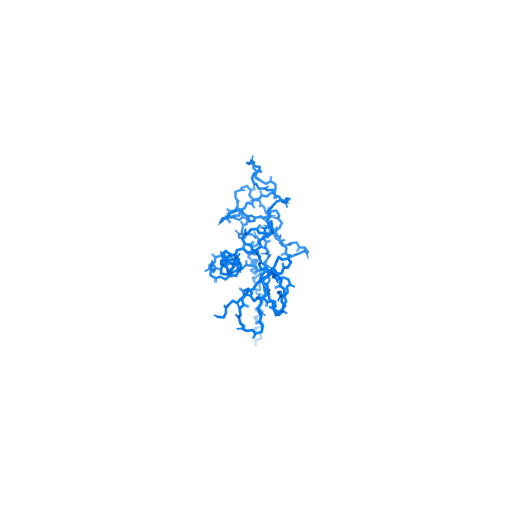6.039 -2.659 -2.428 1.00 41.03 83 PHE A O 1
ATOM 606 N N . THR A 1 84 ? -7.099 -3.024 -4.371 1.00 42.59 84 THR A N 1
ATOM 607 C CA . THR A 1 84 ? -7.859 -1.773 -4.285 1.00 42.59 84 THR A CA 1
ATOM 608 C C . THR A 1 84 ? -8.905 -1.862 -3.189 1.00 42.59 84 THR A C 1
ATOM 610 O O . THR A 1 84 ? -9.061 -0.870 -2.519 1.00 42.59 84 THR A O 1
ATOM 613 N N . SER A 1 85 ? -9.530 -3.011 -2.889 1.00 42.91 85 SER A N 1
ATOM 614 C CA . SER A 1 85 ? -10.409 -3.069 -1.708 1.00 42.91 85 SER A CA 1
ATOM 615 C C . SER A 1 85 ? -9.653 -2.969 -0.393 1.00 42.91 85 SER A C 1
ATOM 617 O O . SER A 1 85 ? -10.131 -2.254 0.464 1.00 42.91 85 SER A O 1
ATOM 619 N N . SER A 1 86 ? -8.496 -3.604 -0.181 1.00 47.56 86 SER A N 1
ATOM 620 C CA . SER A 1 86 ? -7.778 -3.475 1.102 1.00 47.56 86 SER A CA 1
ATOM 621 C C . SER A 1 86 ? -7.041 -2.140 1.259 1.00 47.56 86 SER A C 1
ATOM 623 O O . SER A 1 86 ? -6.912 -1.644 2.377 1.00 47.56 86 SER A O 1
ATO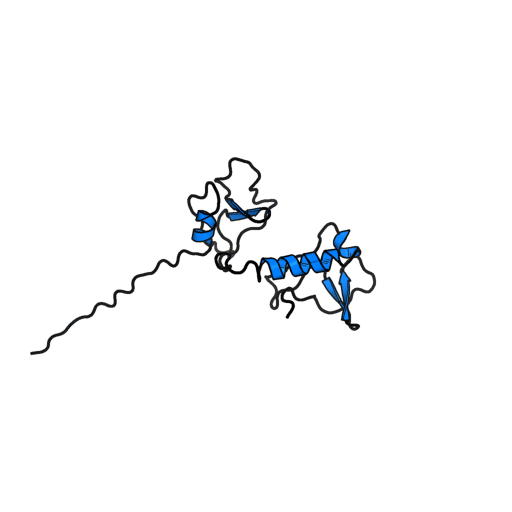M 625 N N . MET A 1 87 ? -6.586 -1.534 0.160 1.00 50.78 87 MET A N 1
ATOM 626 C CA . MET A 1 87 ? -5.954 -0.211 0.156 1.00 50.78 87 MET A CA 1
ATOM 627 C C . MET A 1 87 ? -6.991 0.922 0.127 1.00 50.78 87 MET A C 1
ATOM 629 O O . MET A 1 87 ? -6.795 1.913 0.824 1.00 50.78 87 MET A O 1
ATOM 633 N N . SER A 1 88 ? -8.120 0.754 -0.578 1.00 56.91 88 SER A N 1
ATOM 634 C CA . SER A 1 88 ? -9.270 1.659 -0.463 1.00 56.91 88 SER A CA 1
ATOM 635 C C . SER A 1 88 ? -9.887 1.532 0.914 1.00 56.91 88 SER A C 1
ATOM 637 O O . SER A 1 88 ? -10.118 2.550 1.520 1.00 56.91 88 SER A O 1
ATOM 639 N N . THR A 1 89 ? -10.029 0.342 1.503 1.00 73.56 89 THR A N 1
ATOM 640 C CA . THR A 1 89 ? -10.666 0.206 2.823 1.00 73.56 89 THR A CA 1
ATOM 641 C C . THR A 1 89 ? -9.971 1.043 3.898 1.00 73.56 89 THR A C 1
ATOM 643 O O . THR A 1 89 ? -10.645 1.763 4.626 1.00 73.56 89 THR A O 1
ATOM 646 N N . CYS A 1 90 ? -8.638 1.002 4.008 1.00 85.88 90 CYS A N 1
ATOM 647 C CA . CYS A 1 90 ? -7.953 1.814 5.018 1.00 85.88 90 CYS A CA 1
ATOM 648 C C . CYS A 1 90 ? -8.060 3.319 4.723 1.00 85.88 90 CYS A C 1
ATOM 650 O O . CYS A 1 90 ? -8.244 4.100 5.652 1.00 85.88 90 CYS A O 1
ATOM 652 N N . LEU A 1 91 ? -7.973 3.728 3.452 1.00 83.62 91 LEU A N 1
ATOM 653 C CA . LEU A 1 91 ? -8.108 5.132 3.048 1.00 83.62 91 LEU A CA 1
ATOM 654 C C . LEU A 1 91 ? -9.552 5.645 3.193 1.00 83.62 91 LEU A C 1
ATOM 656 O O . LEU A 1 91 ? -9.761 6.694 3.782 1.00 83.62 91 LEU A O 1
ATOM 660 N N . ASP A 1 92 ? -10.545 4.874 2.764 1.00 83.50 92 ASP A N 1
ATOM 661 C CA . ASP A 1 92 ? -11.981 5.152 2.864 1.00 83.50 92 ASP A CA 1
ATOM 662 C C . ASP A 1 92 ? -12.403 5.291 4.336 1.00 83.50 92 ASP A C 1
ATOM 664 O O . ASP A 1 92 ? -13.152 6.197 4.711 1.00 83.50 92 ASP A O 1
ATOM 668 N N . VAL A 1 93 ? -11.896 4.410 5.207 1.00 87.81 93 VAL A N 1
ATOM 669 C CA . VAL A 1 93 ? -12.132 4.508 6.652 1.00 87.81 93 VAL A CA 1
ATOM 670 C C . VAL A 1 93 ? -11.380 5.701 7.241 1.00 87.81 93 VAL A C 1
ATOM 672 O O . VAL A 1 93 ? -11.940 6.407 8.079 1.00 87.81 93 VAL A O 1
ATOM 675 N N . CYS A 1 94 ? -10.159 5.982 6.782 1.00 88.56 94 CYS A N 1
ATOM 676 C CA . CYS A 1 94 ? -9.414 7.177 7.177 1.00 88.56 94 CYS A CA 1
ATOM 677 C C . CYS A 1 94 ? -10.160 8.468 6.812 1.00 88.56 94 CYS A C 1
ATOM 679 O O . CYS A 1 94 ? -10.268 9.357 7.650 1.00 88.56 94 CYS A O 1
ATOM 681 N N . ASP A 1 95 ? -10.765 8.546 5.628 1.00 86.19 95 ASP A N 1
ATOM 682 C CA . ASP A 1 95 ? -11.559 9.698 5.188 1.00 86.19 95 ASP A CA 1
ATOM 683 C C . ASP A 1 95 ? -12.828 9.903 6.026 1.00 86.19 95 ASP A C 1
ATOM 685 O O . ASP A 1 95 ? -13.338 11.020 6.132 1.00 86.19 95 ASP A O 1
ATOM 689 N N . SER A 1 96 ? -13.329 8.841 6.664 1.00 86.44 96 SER A N 1
ATOM 690 C CA . SER A 1 96 ? -14.442 8.929 7.616 1.00 86.44 96 SER A CA 1
ATOM 691 C C . SER A 1 96 ? -14.026 9.419 9.013 1.00 86.44 96 SER A C 1
ATOM 693 O O . SER A 1 96 ? -14.884 9.794 9.817 1.00 86.44 96 SER A O 1
ATOM 695 N N . LEU A 1 97 ? -12.721 9.448 9.304 1.00 88.31 97 LEU A N 1
ATOM 696 C CA . LEU A 1 97 ? -12.137 9.870 10.574 1.00 88.31 97 LEU A CA 1
ATOM 697 C C . LEU A 1 97 ? -11.406 11.202 10.387 1.00 88.31 97 LEU A C 1
ATOM 699 O O . LEU A 1 97 ? -10.302 11.243 9.852 1.00 88.31 97 LEU A O 1
ATOM 703 N N . VAL A 1 98 ? -11.982 12.295 10.899 1.00 87.94 98 VAL A N 1
ATOM 704 C CA . VAL A 1 98 ? -11.388 13.647 10.794 1.00 87.94 98 VAL A CA 1
ATOM 705 C C . VAL A 1 98 ? -9.924 13.661 11.255 1.00 87.94 98 VAL A C 1
ATOM 707 O O . VAL A 1 98 ? -9.065 14.225 10.588 1.00 87.94 98 VAL A O 1
ATOM 710 N N . SER A 1 99 ? -9.624 12.966 12.353 1.00 86.62 99 SER A N 1
ATOM 711 C CA . SER A 1 99 ? -8.278 12.837 12.917 1.00 86.62 99 SER A CA 1
ATOM 712 C C . SER A 1 99 ? -7.283 12.105 12.012 1.00 86.62 99 SER A C 1
ATOM 714 O O . SER A 1 99 ? -6.095 12.421 12.039 1.00 86.62 99 SER A O 1
ATOM 716 N N . CYS A 1 100 ? -7.746 11.156 11.196 1.00 88.88 100 CYS A N 1
ATOM 717 C CA . CYS A 1 100 ? -6.914 10.452 10.225 1.00 88.88 100 CYS A CA 1
ATOM 718 C C . CYS A 1 100 ? -6.711 11.288 8.958 1.00 88.88 100 CYS A C 1
ATOM 720 O O . CYS A 1 100 ? -5.575 11.433 8.502 1.00 88.88 100 CYS A O 1
ATOM 722 N N . GLN A 1 101 ? -7.787 11.888 8.440 1.00 85.69 101 GLN A N 1
ATOM 723 C CA . GLN A 1 101 ? -7.770 12.750 7.256 1.00 85.69 101 GLN A CA 1
ATOM 724 C C . GLN A 1 101 ? -6.854 13.969 7.427 1.00 85.69 101 GLN A C 1
ATOM 726 O O . GLN A 1 101 ? -6.133 14.337 6.503 1.00 85.69 101 GLN A O 1
ATOM 731 N N . GLU A 1 102 ? -6.861 14.593 8.607 1.00 83.81 102 GLU A N 1
ATOM 732 C CA . GLU A 1 102 ? -5.987 15.733 8.909 1.00 83.81 102 GLU A CA 1
ATOM 733 C C . GLU A 1 102 ? -4.565 15.311 9.314 1.00 83.81 102 GLU A C 1
ATOM 735 O O . GLU A 1 102 ? -3.686 16.160 9.495 1.00 83.81 102 GLU A O 1
ATOM 740 N N . SER A 1 10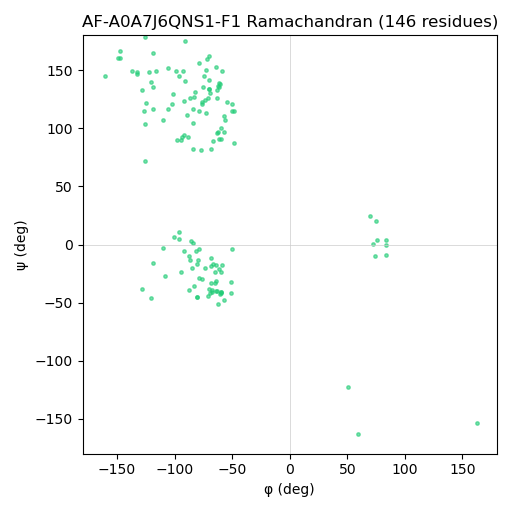3 ? -4.305 14.008 9.453 1.00 81.19 103 SER A N 1
ATOM 741 C CA . SER A 1 103 ? -2.972 13.518 9.778 1.00 81.19 103 SER A CA 1
ATOM 742 C C . SER A 1 103 ? -2.044 13.605 8.566 1.00 81.19 103 SER A C 1
ATOM 744 O O . SER A 1 103 ? -2.423 13.345 7.428 1.00 81.19 103 SER A O 1
ATOM 746 N N . SER A 1 104 ? -0.770 13.899 8.813 1.00 73.75 104 SER A N 1
ATOM 747 C CA . SER A 1 104 ? 0.252 13.933 7.760 1.00 73.75 104 SER A CA 1
ATOM 748 C C . SER A 1 104 ? 0.586 12.557 7.175 1.00 73.75 104 SER A C 1
ATOM 750 O O . SER A 1 104 ? 1.308 12.479 6.186 1.00 73.75 104 SER A O 1
ATOM 752 N N . THR A 1 105 ? 0.129 11.479 7.818 1.00 74.06 105 THR A N 1
ATOM 753 C CA . THR A 1 105 ? 0.521 10.099 7.489 1.00 74.06 105 THR A CA 1
ATOM 754 C C . THR A 1 105 ? -0.607 9.320 6.811 1.00 74.06 105 THR A C 1
ATOM 756 O O . THR A 1 105 ? -0.324 8.412 6.033 1.00 74.06 105 THR A O 1
ATOM 759 N N . GLY A 1 106 ? -1.870 9.681 7.070 1.00 85.56 106 GLY A N 1
ATOM 760 C CA . GLY A 1 106 ? -3.040 8.938 6.602 1.00 85.56 106 GLY A CA 1
ATOM 761 C C . GLY A 1 106 ? -3.063 7.494 7.111 1.00 85.56 106 GLY A C 1
ATOM 762 O O . GLY A 1 106 ? -2.346 7.126 8.041 1.00 85.56 106 GLY A O 1
ATOM 763 N N . SER A 1 107 ? -3.869 6.646 6.474 1.00 85.00 107 SER A N 1
ATOM 764 C CA . SER A 1 107 ? -3.877 5.209 6.749 1.00 85.00 107 SER A CA 1
ATOM 765 C C . SER A 1 107 ? -3.586 4.401 5.493 1.00 85.00 107 SER A C 1
ATOM 767 O O . SER A 1 107 ? -3.942 4.778 4.381 1.00 85.00 107 SER A O 1
ATOM 769 N N . TYR A 1 108 ? -2.944 3.257 5.685 1.00 79.69 108 TYR A N 1
ATOM 770 C CA . TYR A 1 108 ? -2.647 2.288 4.640 1.00 79.69 108 TYR A CA 1
ATOM 771 C C . TYR A 1 108 ? -2.634 0.884 5.241 1.00 79.69 108 TYR A C 1
ATOM 773 O O . TYR A 1 108 ? -2.475 0.707 6.453 1.00 79.69 108 TYR A O 1
ATOM 781 N N . CYS A 1 109 ? -2.784 -0.133 4.396 1.00 85.62 109 CYS A N 1
ATOM 782 C CA . CYS A 1 109 ? -2.754 -1.510 4.858 1.00 85.62 109 CYS A CA 1
ATOM 783 C C . CYS A 1 109 ? -1.325 -1.984 5.159 1.00 85.62 109 CYS A C 1
ATOM 785 O O . CYS A 1 109 ? -0.467 -2.011 4.277 1.00 85.62 109 CYS A O 1
ATOM 787 N N . LYS A 1 110 ? -1.075 -2.436 6.391 1.00 79.62 110 LYS A N 1
ATOM 788 C CA . LYS A 1 110 ? 0.177 -3.085 6.801 1.00 79.62 110 LYS A CA 1
ATOM 789 C C . LYS A 1 110 ? 0.121 -4.566 6.439 1.00 79.62 110 LYS A C 1
ATOM 791 O O . LYS A 1 110 ? -0.177 -5.415 7.279 1.00 79.62 110 LYS A O 1
ATOM 796 N N . THR A 1 111 ? 0.424 -4.876 5.185 1.00 76.00 111 THR A N 1
ATOM 797 C CA . THR A 1 111 ? 0.394 -6.245 4.633 1.00 76.00 111 THR A CA 1
ATOM 798 C C . THR A 1 111 ? 1.443 -7.184 5.233 1.00 76.00 111 THR A C 1
ATOM 800 O O . THR A 1 111 ? 1.301 -8.398 5.151 1.00 76.00 111 THR A O 1
ATOM 803 N N . TRP A 1 112 ? 2.468 -6.641 5.891 1.00 69.69 112 TRP A N 1
ATOM 804 C CA . TRP A 1 112 ? 3.483 -7.407 6.622 1.00 69.69 112 TRP A CA 1
ATOM 805 C C . TRP A 1 112 ? 3.023 -7.904 8.003 1.00 69.69 112 TRP A C 1
ATOM 807 O O . TRP A 1 112 ? 3.774 -8.600 8.686 1.00 69.69 112 TRP A O 1
ATOM 817 N N . MET A 1 113 ? 1.815 -7.537 8.441 1.00 73.56 113 MET A N 1
ATOM 818 C CA . MET A 1 113 ? 1.170 -8.090 9.634 1.00 73.56 113 MET A CA 1
ATOM 819 C C . MET A 1 113 ? 0.289 -9.284 9.242 1.00 73.56 113 MET A C 1
ATOM 821 O O . MET A 1 113 ? -0.260 -9.319 8.144 1.00 73.56 113 MET A O 1
ATOM 825 N N . SER A 1 114 ? 0.138 -10.262 10.141 1.00 75.81 114 SER A N 1
ATOM 826 C CA . SER A 1 114 ? -0.737 -11.423 9.933 1.00 75.81 114 SER A CA 1
ATOM 827 C C . SER A 1 114 ? -1.720 -11.555 11.108 1.00 75.81 114 SER A C 1
ATOM 829 O O . SER A 1 114 ? -1.292 -11.974 12.188 1.00 75.81 114 SER A O 1
ATOM 831 N N . PRO A 1 115 ? -3.006 -11.175 10.941 1.00 79.56 115 PRO A N 1
ATOM 832 C CA . PRO A 1 115 ? -3.626 -10.665 9.710 1.00 79.56 115 PRO A CA 1
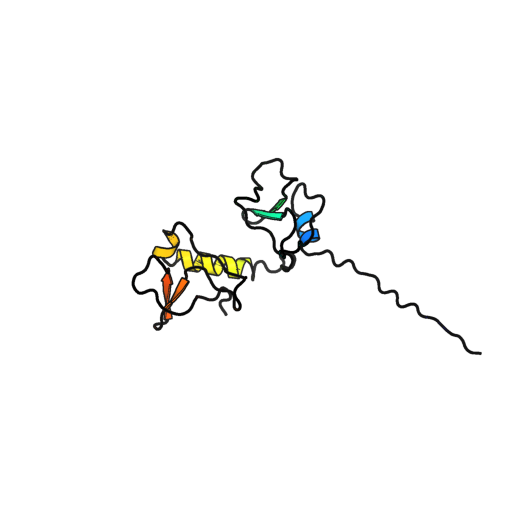ATOM 833 C C . PRO A 1 115 ? -3.175 -9.229 9.344 1.00 79.56 115 PRO A C 1
ATOM 835 O O . PRO A 1 115 ? -2.698 -8.502 10.220 1.00 79.56 115 PRO A O 1
ATOM 838 N N . PRO A 1 116 ? -3.316 -8.801 8.072 1.00 80.12 116 PRO A N 1
ATOM 839 C CA . PRO A 1 116 ? -3.042 -7.425 7.655 1.00 80.12 116 PRO A CA 1
ATOM 840 C C . PRO A 1 116 ? -3.963 -6.413 8.344 1.00 80.12 116 PRO A C 1
ATOM 842 O O . PRO A 1 116 ? -5.175 -6.623 8.410 1.00 80.12 116 PRO A O 1
ATOM 845 N N . VAL A 1 117 ? -3.407 -5.291 8.811 1.00 88.50 117 VAL A N 1
ATOM 846 C CA . VAL A 1 117 ? -4.154 -4.260 9.565 1.00 88.50 117 VAL A CA 1
ATOM 847 C C . VAL A 1 117 ? -3.877 -2.845 9.059 1.00 88.50 117 VAL A C 1
ATOM 849 O O . VAL A 1 117 ? -2.771 -2.553 8.604 1.00 88.50 117 VAL A O 1
ATOM 852 N N . CYS A 1 118 ? -4.857 -1.951 9.149 1.00 90.62 118 CYS A N 1
ATOM 853 C CA . CYS A 1 118 ? -4.719 -0.550 8.776 1.00 90.62 118 CYS A CA 1
ATOM 854 C C . CYS A 1 118 ? -3.828 0.201 9.770 1.00 90.62 118 CYS A C 1
ATOM 856 O O . CYS A 1 118 ? -3.973 0.092 10.989 1.00 90.62 118 CYS A O 1
ATOM 858 N N . PHE A 1 119 ? -2.890 0.985 9.247 1.00 89.56 119 PHE A N 1
ATOM 859 C CA . PHE A 1 119 ? -2.029 1.842 10.049 1.00 89.56 119 PHE A CA 1
ATOM 860 C C . PHE A 1 119 ? -2.859 2.902 10.791 1.00 89.56 119 PHE A C 1
ATOM 862 O O . PHE A 1 119 ? -3.634 3.631 10.174 1.00 89.56 119 PHE A O 1
ATOM 869 N N . GLY A 1 120 ? -2.699 2.971 12.113 1.00 90.75 120 GLY A N 1
ATOM 870 C CA . GLY A 1 120 ? -3.292 4.000 12.968 1.00 90.75 120 GLY A CA 1
ATOM 871 C C . GLY A 1 120 ? -4.796 3.878 13.232 1.00 90.75 120 GLY A C 1
ATOM 872 O O . GLY A 1 120 ? -5.288 4.580 14.100 1.00 90.75 120 GLY A O 1
ATOM 873 N N . ILE A 1 121 ? -5.546 3.000 12.559 1.00 93.12 121 ILE A N 1
ATOM 874 C CA . ILE A 1 121 ? -6.992 2.849 12.797 1.00 93.12 121 ILE A CA 1
ATOM 875 C C . ILE A 1 121 ? -7.231 1.771 13.855 1.00 93.12 121 ILE A C 1
ATOM 877 O O . ILE A 1 121 ? -6.830 0.617 13.682 1.00 93.12 121 ILE A O 1
ATOM 881 N N . ILE A 1 122 ? -7.924 2.142 14.929 1.00 94.38 122 ILE A N 1
ATOM 882 C CA . ILE A 1 122 ? -8.208 1.281 16.078 1.00 94.38 122 ILE A CA 1
ATOM 883 C C . ILE A 1 122 ? -9.716 1.091 16.239 1.00 94.38 122 ILE A C 1
ATOM 885 O O . ILE A 1 122 ? -10.480 2.056 16.190 1.00 94.38 122 ILE A O 1
ATOM 889 N N . VAL A 1 123 ? -10.132 -0.150 16.490 1.00 93.62 123 VAL A N 1
ATOM 890 C CA . VAL A 1 123 ? -11.485 -0.526 16.909 1.00 93.62 123 VAL A CA 1
ATOM 891 C C . VAL A 1 123 ? -11.558 -0.482 18.428 1.00 93.62 123 VAL A C 1
ATOM 893 O O . VAL A 1 123 ? -10.947 -1.304 19.117 1.00 93.62 123 VAL A O 1
ATOM 896 N N . LYS A 1 124 ? -12.312 0.474 18.966 1.00 92.31 124 LYS A N 1
ATOM 897 C CA . LYS A 1 124 ? -12.569 0.588 20.403 1.00 92.31 124 LYS A CA 1
ATOM 898 C C . LYS A 1 124 ? -13.479 -0.546 20.899 1.00 92.31 124 LYS A C 1
ATOM 900 O O . LYS A 1 124 ? -14.211 -1.147 20.112 1.00 92.31 124 LYS A O 1
ATOM 905 N N . PRO A 1 125 ? -13.527 -0.804 22.221 1.00 92.12 125 PRO A N 1
ATOM 906 C CA . PRO A 1 125 ? -14.404 -1.829 22.798 1.00 92.12 125 PRO A CA 1
ATOM 907 C C . PRO A 1 125 ? -15.904 -1.624 22.541 1.00 92.12 125 PRO A C 1
ATOM 909 O O . PRO A 1 125 ? -16.672 -2.579 22.609 1.00 92.12 125 PRO A O 1
ATOM 912 N N . ASP A 1 126 ? -16.333 -0.387 22.277 1.00 89.94 126 ASP A N 1
ATOM 913 C CA . ASP A 1 126 ? -17.716 -0.044 21.923 1.00 89.94 126 ASP A CA 1
ATOM 914 C C . ASP A 1 126 ? -18.024 -0.230 20.423 1.00 89.94 126 ASP A C 1
ATOM 916 O O . ASP A 1 126 ? -19.149 0.021 19.990 1.00 89.94 126 ASP A O 1
ATOM 920 N N . GLY A 1 127 ? -17.041 -0.685 19.638 1.00 86.19 127 GLY A N 1
ATOM 921 C CA . GLY A 1 127 ? -17.135 -0.895 18.195 1.00 86.19 127 GLY A CA 1
ATOM 922 C C . GLY A 1 127 ? -16.902 0.363 17.360 1.00 86.19 127 GLY A C 1
ATOM 923 O O . GLY A 1 127 ? -16.954 0.286 16.133 1.00 86.19 127 GLY A O 1
ATOM 924 N N . THR A 1 128 ? -16.647 1.517 17.982 1.00 91.06 128 THR A N 1
ATOM 925 C CA . THR A 1 128 ? -16.312 2.745 17.251 1.00 91.06 128 THR A CA 1
ATOM 926 C C . THR A 1 128 ? -14.856 2.745 16.797 1.00 91.06 128 THR A C 1
ATOM 928 O O . THR A 1 128 ? -14.004 2.072 17.377 1.00 91.06 128 THR A O 1
ATOM 931 N N . LEU A 1 129 ? -14.569 3.511 15.745 1.00 92.50 129 LEU A N 1
ATOM 932 C CA . LEU A 1 129 ? -13.221 3.666 15.213 1.00 92.50 129 LEU A CA 1
ATOM 933 C C . LEU A 1 129 ? -12.581 4.961 15.718 1.00 92.50 129 LEU A C 1
ATOM 935 O O . LEU A 1 129 ? -13.269 5.951 15.971 1.00 92.50 129 LEU A O 1
ATOM 939 N N . CYS A 1 130 ? -11.262 4.954 15.860 1.00 93.50 130 CYS A N 1
ATOM 940 C CA . CYS A 1 130 ? -10.462 6.147 16.120 1.00 93.50 130 CYS A CA 1
ATOM 941 C C . CYS A 1 130 ? -9.081 6.034 15.482 1.00 93.50 130 CYS A C 1
ATOM 943 O O . CYS A 1 130 ? -8.662 4.943 15.084 1.00 93.50 130 CYS A O 1
ATOM 945 N N . TYR A 1 131 ? -8.385 7.165 15.415 1.00 93.69 131 TYR A N 1
ATOM 946 C CA . TYR A 1 131 ? -7.039 7.259 14.880 1.00 93.69 131 TYR A CA 1
ATOM 947 C C . TYR A 1 131 ? -5.992 7.444 15.991 1.00 93.69 131 TYR A C 1
ATOM 949 O O . TYR A 1 131 ? -5.991 8.430 16.738 1.00 93.69 131 TYR A O 1
ATOM 957 N N . GLU A 1 132 ? -5.099 6.465 16.116 1.00 88.94 132 GLU A N 1
ATOM 958 C CA . GLU A 1 132 ? -4.023 6.415 17.101 1.00 88.94 132 GLU A CA 1
ATOM 959 C C . GLU A 1 132 ? -3.057 7.598 16.929 1.00 88.94 132 GLU A C 1
ATOM 961 O O . GLU A 1 132 ? -2.697 7.991 15.822 1.00 88.94 132 GLU A O 1
ATOM 966 N N . GLY A 1 133 ? -2.615 8.178 18.049 1.00 79.00 133 GLY A N 1
ATOM 967 C CA . GLY A 1 133 ? -1.652 9.285 18.061 1.00 79.00 133 GLY A CA 1
ATOM 968 C C . GLY A 1 133 ? -2.259 10.675 17.850 1.00 79.00 133 GLY A C 1
ATOM 969 O O . GLY A 1 133 ? -1.557 11.664 18.064 1.00 79.00 133 GLY A O 1
ATOM 970 N N . VAL A 1 134 ? -3.548 10.761 17.503 1.00 80.00 134 VAL A N 1
ATOM 971 C CA . VAL A 1 134 ? -4.301 12.024 17.409 1.00 80.00 134 VAL A CA 1
ATOM 972 C C . VAL A 1 134 ? -5.497 12.020 18.362 1.00 80.00 134 VAL A C 1
ATOM 974 O O . VAL A 1 134 ? -5.678 12.976 19.114 1.00 80.00 134 VAL A O 1
ATOM 977 N N . ASP A 1 135 ? -6.276 10.935 18.389 1.00 82.25 135 ASP A N 1
ATOM 978 C CA . ASP A 1 135 ? -7.471 10.848 19.230 1.00 82.25 135 ASP A CA 1
ATOM 979 C C . ASP A 1 135 ? -7.137 10.444 20.676 1.00 82.25 135 ASP A C 1
ATOM 981 O O . ASP A 1 135 ? -6.527 9.399 20.936 1.00 82.25 135 ASP A O 1
ATOM 985 N N . GLU A 1 136 ? -7.596 11.236 21.653 1.00 82.81 136 GLU A N 1
ATOM 986 C CA . GLU A 1 136 ? -7.466 10.881 23.069 1.00 82.81 136 GLU A CA 1
ATOM 987 C C . GLU A 1 136 ? -8.254 9.601 23.396 1.00 82.81 136 GLU A C 1
ATOM 989 O O . GLU A 1 136 ? -9.421 9.434 23.035 1.00 82.81 136 GLU A O 1
ATOM 994 N N . GLY A 1 137 ? -7.611 8.679 24.118 1.00 84.69 137 GLY A N 1
ATOM 995 C CA . GLY A 1 137 ? -8.236 7.417 24.521 1.00 84.69 137 GLY A CA 1
ATOM 996 C C . GLY A 1 137 ? -8.476 6.440 23.366 1.00 84.69 137 GLY A C 1
ATOM 997 O O . GLY A 1 137 ? -9.366 5.593 23.462 1.00 84.69 137 GLY A O 1
ATOM 998 N N . CYS A 1 138 ? -7.711 6.544 22.277 1.00 90.56 138 CYS A N 1
ATOM 999 C CA . CYS A 1 138 ? -7.776 5.605 21.164 1.00 90.56 138 CYS A CA 1
ATOM 1000 C C . CYS A 1 138 ? -7.063 4.282 21.493 1.00 90.56 138 CYS A C 1
ATOM 1002 O O . CYS A 1 138 ? -5.899 4.084 21.161 1.00 90.56 138 CYS A O 1
ATOM 1004 N N . VAL A 1 139 ? -7.755 3.398 22.221 1.00 92.38 139 VAL A N 1
ATOM 1005 C CA . VAL A 1 139 ? -7.231 2.104 22.690 1.00 92.38 139 VAL A CA 1
ATOM 1006 C C . VAL A 1 139 ? -8.188 0.985 22.299 1.00 92.38 139 VAL A C 1
ATOM 1008 O O . VAL A 1 139 ? -9.394 1.083 22.536 1.00 92.38 139 VAL A O 1
ATOM 1011 N N . GLY A 1 140 ? -7.644 -0.090 21.738 1.00 92.38 140 GLY A N 1
ATOM 1012 C CA . GLY A 1 140 ? -8.411 -1.220 21.233 1.00 92.38 140 GLY A CA 1
ATOM 1013 C C . GLY A 1 140 ? -7.582 -2.082 20.287 1.00 92.38 140 GLY A C 1
ATOM 1014 O O . GLY A 1 140 ? -6.355 -2.097 20.382 1.00 92.38 140 GLY A O 1
ATOM 1015 N N . GLU A 1 141 ? -8.255 -2.779 19.377 1.00 93.56 141 GLU A N 1
ATOM 1016 C CA . GLU A 1 141 ? -7.610 -3.674 18.411 1.00 93.56 141 GLU A CA 1
ATOM 1017 C C . GLU A 1 141 ? -7.375 -2.968 17.065 1.00 93.56 141 GLU A C 1
ATOM 1019 O O . GLU A 1 141 ? -8.211 -2.159 16.654 1.00 93.56 141 GLU A O 1
ATOM 1024 N N . PRO A 1 142 ? -6.278 -3.259 16.343 1.00 91.81 142 PRO A N 1
ATOM 1025 C CA . PRO A 1 142 ? -6.056 -2.704 15.011 1.00 91.81 142 PRO A CA 1
ATOM 1026 C C . PRO A 1 142 ? -7.158 -3.112 14.026 1.00 91.81 142 PRO A C 1
ATOM 1028 O O . PRO A 1 142 ? -7.572 -4.272 13.982 1.00 91.81 142 PRO A O 1
ATOM 1031 N N . TYR A 1 143 ? -7.605 -2.170 13.198 1.00 90.38 143 TYR A N 1
ATOM 1032 C CA . TYR A 1 143 ? -8.608 -2.441 12.171 1.00 90.38 143 TYR A CA 1
ATOM 1033 C C . TYR A 1 143 ? -8.037 -3.320 11.053 1.00 90.38 143 TYR A C 1
ATOM 1035 O O . TYR A 1 143 ? -6.940 -3.063 10.561 1.00 90.38 143 TYR A O 1
ATOM 1043 N N . SER A 1 144 ? -8.763 -4.358 10.640 1.00 88.94 144 SER A N 1
ATOM 1044 C CA . SER A 1 144 ? -8.331 -5.272 9.575 1.00 88.94 144 SER A CA 1
ATOM 1045 C C . SER A 1 144 ? -8.362 -4.586 8.208 1.00 88.94 144 SER A C 1
ATOM 1047 O O . SER A 1 144 ? -9.298 -3.855 7.897 1.00 88.94 144 SER A O 1
ATOM 1049 N N . CYS A 1 145 ? -7.380 -4.870 7.347 1.00 82.50 145 CYS A N 1
ATOM 1050 C CA . CYS A 1 145 ? -7.465 -4.449 5.941 1.00 82.50 145 CYS A CA 1
ATOM 1051 C C . CYS A 1 145 ? -8.467 -5.275 5.129 1.00 82.50 145 CYS A C 1
ATOM 1053 O O . CYS A 1 145 ? -8.849 -4.907 4.017 1.00 82.50 145 CYS A O 1
ATOM 1055 N N . GLN A 1 146 ? -8.795 -6.458 5.634 1.00 70.62 146 GLN A N 1
ATOM 1056 C CA . GLN A 1 146 ? -9.798 -7.340 5.074 1.00 70.62 146 GLN A CA 1
ATOM 1057 C C . GLN A 1 146 ? -11.056 -7.086 5.888 1.00 70.62 146 GLN A C 1
ATOM 1059 O O . GLN A 1 146 ? -11.230 -7.680 6.952 1.00 70.62 146 GLN A O 1
ATOM 1064 N N . ASN A 1 147 ? -11.879 -6.137 5.451 1.00 54.84 147 ASN A N 1
ATOM 1065 C CA . ASN A 1 147 ? -13.261 -6.158 5.897 1.00 54.84 147 ASN A CA 1
ATOM 1066 C C . ASN A 1 147 ? -13.936 -7.372 5.259 1.00 54.84 147 ASN A C 1
ATOM 1068 O O . ASN A 1 147 ? -13.766 -7.617 4.064 1.00 54.84 147 ASN A O 1
ATOM 1072 N N . GLU A 1 148 ? -14.609 -8.135 6.113 1.00 44.81 148 GLU A N 1
ATOM 1073 C CA . GLU A 1 148 ? -15.297 -9.398 5.832 1.00 44.81 148 GLU A CA 1
ATOM 1074 C C . GLU A 1 148 ? -16.387 -9.279 4.756 1.00 44.81 148 GLU A C 1
ATOM 1076 O O . GLU A 1 148 ? -17.119 -8.259 4.747 1.00 44.81 148 GLU A O 1
#

Sequence (148 aa):
MIHLVSVVAYLAAFAEATPCDYYCSLAEGCESSHCNENGVCFGLYHVNATICYEPGDVSGDCDSTSLNPVICGDPPVTTTASFTSSMSTCLDVCDSLVSCQESSTGSYCKTWMSPPVCFGIIVKPDGTLCYEGVDEGCVGEPYSCQNE

Secondary structure (DSSP, 8-state):
------------------HHHHHHHHSTT-S---B-TTSEEEEEEEETTEEEETTT-SSS---TTTSEEEETTSPSSS-TTTHHHHHHHHHHHHHH-HHHHTSSS---EETTSSS-EEEEEEE-TTS-EEETTTSTT--SEEEESS--

Nearest PDB structures (foldseek):
  5wu2-assembly2_B  TM=4.360E-01  e=7.849E+00  Homo sapiens

Radius of gyration: 21.47 Å; Cα contacts (8 Å, |Δi|>4): 236; chains: 1; bounding box: 33×75×52 Å

Organism: Perkinsus olseni (NCBI:txid32597)

Mean predicted aligned error: 15.99 Å